Protein 6MG1 (pdb70)

Radius of gyration: 30.92 Å; Cα contacts (8 Å, |Δi|>4): 34; chains: 2; bounding box: 30×24×103 Å

Organism: Homo sapiens (NCBI:txid9606)

InterPro domains:
  IPR004827 Basic-leucine zipper domain [PF07716] (271-323)
  IPR004827 Basic-leucine zipper domain [PS50217] (271-334)
  IPR004827 Basic-leucine zipper domain [SM00338] (269-333)
  IPR016468 CCAAT/enhancer-binding protein, chordates [PIRSF005879] (1-345)
  IPR031106 CCAAT/enhancer-binding protein C/EBP [PTHR23334] (56-339)
  IPR046347 Basic-leucine zipper domain superfamily [SSF57959] (267-335)

Sequence (140 aa):
KHSDEYKIRRERNNIAVRRKSRDKAKMRNLETQHKVLELTAENNERLQKKVEQLSRELSTLRRNLFKQLPEPLKHSDEYKIRRERNNIAVRKSRDKAKMRNLETQHKVLELTAENNERLQKKVEQLSRELSTLRNLFKQLPEPL

Solvent-accessible surface area: 12473 Å² total; per-residue (Å²): 106,87,65,92,65,85,116,79,175,89,52,163,64,68,98,50,45,151,157,67,158,73,129,32,115,87,127,77,107,112,29,89,107,104,11,119,97,31,45,58,63,23,88,132,7,82,142,88,26,64,78,24,59,155,87,50,48,95,130,150,78,96,110,82,93,120,111,154,136,140,122,90,61,90,64,87,126,76,183,90,90,156,63,60,88,50,46,152,158,67,164,83,138,31,141,88,127,75,108,120,25,90,110,104,12,121,96,29,48,60,57,13,108,131,6,92,135,79,26,59,77,24,63,146,93,68,66,91,68,67,80,89,140,76,106,43,129,90,128,141

CAT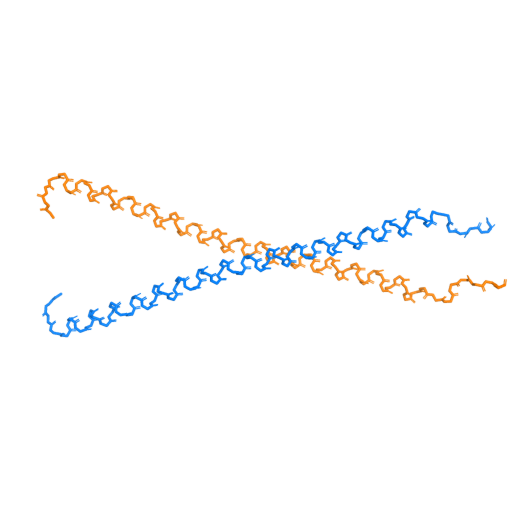H classification: 1.20.5.170

Foldseek 3Di:
DDDPVVVVVVVVVVVVVVVVVVVVVVVVVVVVVVVVVVVVVVVVVVVVVVVVVVVVCVVDVVCPDDDDPD/DPDPVVVVVVVVVVVVVVVVVVVVVVVVVVVVVVVVVVVVVVVVVVVVVVVVVVVVCVVCVVVDCPDDPD

Secondary structure (DSSP, 8-state):
--SHHHHHHHHHHHHHHHHHHHHHHHHHHHHHHHHHHHHHHHHHHHHHHHHHHHHHHHHHHTT-------/---HHHHHHHHHHHHHHHHHHHHHHHHHHHHHHHHHHHHHHHHHHHHHHHHHHHHHHHHHHH--S-----

Structure (mmCIF, N/CA/C/O backbone):
data_6MG1
#
_entry.id   6MG1
#
_cell.length_a   48.110
_cell.length_b   77.405
_cell.length_c   99.825
_cell.angle_alpha   90.00
_cell.angle_beta   103.90
_cell.angle_gamma   90.00
#
_symmetry.space_group_name_H-M   'C 1 2 1'
#
loop_
_entity.id
_entity.type
_entity.pdbx_description
1 polymer 'CCAAT/enhancer-binding protein beta'
2 polymer '16-bp methylated oligonucleotide'
3 non-polymer 1,2-ETHANEDIOL
4 non-polymer GLYCEROL
5 water water
#
loop_
_atom_site.group_PDB
_atom_site.id
_atom_site.type_symbol
_atom_site.label_atom_id
_atom_site.label_alt_id
_atom_site.label_comp_id
_atom_site.label_asym_id
_atom_site.label_entity_id
_atom_site.label_seq_id
_atom_site.pdbx_PDB_ins_code
_atom_site.Cartn_x
_atom_site.Cartn_y
_atom_site.Cartn_z
_atom_site.occupancy
_atom_site.B_iso_or_equiv
_atom_site.auth_seq_id
_atom_site.auth_comp_id
_atom_site.auth_asym_id
_atom_site.auth_atom_id
_atom_site.pdbx_PDB_model_num
ATOM 1 N N . LYS A 1 3 ? 65.335 -20.291 34.565 1.00 83.26 269 LYS A N 1
ATOM 2 C CA . LYS A 1 3 ? 65.965 -20.789 35.783 1.00 89.23 269 LYS A CA 1
ATOM 3 C C . LYS A 1 3 ? 67.064 -19.844 36.257 1.00 86.63 269 LYS A C 1
ATOM 4 O O . LYS A 1 3 ? 67.118 -18.682 35.844 1.00 86.90 269 LYS A O 1
ATOM 6 N N . HIS A 1 4 ? 67.942 -20.352 37.125 1.00 84.92 270 HIS A N 1
ATOM 7 C CA . HIS A 1 4 ? 69.009 -19.540 37.688 1.00 83.32 270 HIS A CA 1
ATOM 8 C C . HIS A 1 4 ? 70.358 -20.244 37.749 1.00 79.66 270 HIS A C 1
ATOM 9 O O . HIS A 1 4 ? 71.325 -19.633 38.215 1.00 83.07 270 HIS A O 1
ATOM 11 N N . SER A 1 5 ? 70.460 -21.493 37.301 1.00 74.06 271 SER A N 1
ATOM 12 C CA . SER A 1 5 ? 71.739 -22.187 37.326 1.00 69.67 271 SER A CA 1
ATOM 13 C C . SER A 1 5 ? 72.716 -21.541 36.348 1.00 77.87 271 SER A C 1
ATOM 14 O O . SER A 1 5 ? 72.331 -20.814 35.428 1.00 73.24 271 SER A O 1
ATOM 17 N N . ASP A 1 6 ? 74.004 -21.816 36.562 1.00 85.99 272 ASP A N 1
ATOM 18 C CA . ASP A 1 6 ? 75.022 -21.259 35.680 1.00 87.59 272 ASP A CA 1
ATOM 19 C C . ASP A 1 6 ? 74.965 -21.886 34.293 1.00 76.56 272 ASP A C 1
ATOM 20 O O . ASP A 1 6 ? 75.204 -21.197 33.293 1.00 79.14 272 ASP A O 1
ATOM 25 N N . GLU A 1 7 ? 74.644 -23.180 34.209 1.00 58.79 273 GLU A N 1
ATOM 26 C CA . GLU A 1 7 ? 74.437 -23.802 32.906 1.00 51.52 273 GLU A CA 1
ATOM 27 C C . GLU A 1 7 ? 73.261 -23.165 32.174 1.00 50.46 273 GLU A C 1
ATOM 28 O O . GLU A 1 7 ? 73.292 -23.022 30.946 1.00 44.85 273 GLU A O 1
ATOM 30 N N . TYR A 1 8 ? 72.215 -22.772 32.910 1.00 43.20 274 TYR A N 1
ATOM 31 C CA . TYR A 1 8 ? 71.085 -22.106 32.268 1.00 51.43 274 TYR A CA 1
ATOM 32 C C . TYR A 1 8 ? 71.506 -20.777 31.652 1.00 46.82 274 TYR A C 1
ATOM 33 O O . TYR A 1 8 ? 71.096 -20.442 30.533 1.00 40.42 274 TYR A O 1
ATOM 42 N N . LYS A 1 9 ? 72.325 -20.006 32.369 1.00 46.79 275 LYS A N 1
ATOM 43 C CA . LYS A 1 9 ? 72.700 -18.685 31.877 1.00 41.89 275 LYS A CA 1
ATOM 44 C C . LYS A 1 9 ? 73.572 -18.783 30.632 1.00 37.43 275 LYS A C 1
ATOM 45 O O . LYS A 1 9 ? 73.399 -18.002 29.689 1.00 37.45 275 LYS A O 1
ATOM 51 N N . ILE A 1 10 ? 74.488 -19.755 30.595 1.00 37.29 276 ILE A N 1
ATOM 52 C CA . ILE A 1 10 ? 75.346 -19.912 29.420 1.00 37.91 276 ILE A CA 1
ATOM 53 C C . ILE A 1 10 ? 74.543 -20.398 28.219 1.00 39.10 276 ILE A C 1
ATOM 54 O O . ILE A 1 10 ? 74.741 -19.925 27.087 1.00 36.84 276 ILE A O 1
ATOM 59 N N . ARG A 1 11 ? 73.625 -21.343 28.432 1.00 33.62 277 ARG A N 1
ATOM 60 C CA . ARG A 1 11 ? 72.804 -21.817 27.320 1.00 38.05 277 ARG A CA 1
ATOM 61 C C . ARG A 1 11 ? 71.913 -20.703 26.773 1.00 32.46 277 ARG A C 1
ATOM 62 O O . ARG A 1 11 ? 71.694 -20.616 25.557 1.00 28.39 277 ARG A O 1
ATOM 70 N N . ARG A 1 12 ? 71.396 -19.839 27.658 1.00 33.19 278 ARG A N 1
ATOM 71 C CA . ARG A 1 12 ? 70.600 -18.699 27.212 1.00 36.08 278 ARG A CA 1
ATOM 72 C C . ARG A 1 12 ? 71.454 -17.702 26.449 1.00 31.81 278 ARG A C 1
ATOM 73 O O . ARG A 1 12 ? 71.030 -17.182 25.414 1.00 30.84 278 ARG A O 1
ATOM 81 N N . GLU A 1 13 ? 72.655 -17.409 26.955 1.00 33.10 279 GLU A N 1
ATOM 82 C CA . GLU A 1 13 ? 73.539 -16.505 26.224 1.00 36.18 279 GLU A CA 1
ATOM 83 C C . GLU A 1 13 ? 73.825 -17.037 24.830 1.00 30.68 279 GLU A C 1
ATOM 84 O O . GLU A 1 13 ? 73.747 -16.293 23.842 1.00 32.01 279 GLU A O 1
ATOM 86 N N . ARG A 1 14 ? 74.115 -18.334 24.728 1.00 31.02 280 ARG A N 1
ATOM 87 C CA . ARG A 1 14 ? 74.373 -18.931 23.421 1.00 32.85 280 ARG A CA 1
ATOM 88 C C . ARG A 1 14 ? 73.138 -18.880 22.534 1.00 35.50 280 ARG A C 1
ATOM 89 O O . ARG A 1 14 ? 73.241 -18.591 21.333 1.00 28.02 280 ARG A O 1
ATOM 97 N N . ASN A 1 15 ? 71.956 -19.133 23.097 1.00 26.49 281 ASN A N 1
ATOM 98 C CA . ASN A 1 15 ? 70.763 -19.082 22.264 1.00 35.69 281 ASN A CA 1
ATOM 99 C C . ASN A 1 15 ? 70.491 -17.663 21.783 1.00 35.21 281 ASN A C 1
ATOM 100 O O . ASN A 1 15 ? 70.179 -17.456 20.607 1.00 27.36 281 ASN A O 1
ATOM 105 N N . ASN A 1 16 ? 70.655 -16.667 22.661 1.00 32.19 282 ASN A N 1
ATOM 106 C CA . ASN A 1 16 ? 70.482 -15.285 22.221 1.00 34.69 282 ASN A CA 1
ATOM 107 C C . ASN A 1 16 ? 71.411 -14.944 21.058 1.00 31.26 282 ASN A C 1
ATOM 108 O O . ASN A 1 16 ? 70.998 -14.275 20.100 1.00 36.07 282 ASN A O 1
ATOM 113 N N . ILE A 1 17 ? 72.656 -15.420 21.108 1.00 31.46 283 ILE A N 1
ATOM 114 C CA . ILE A 1 17 ? 73.588 -15.240 19.995 1.00 32.92 283 ILE A CA 1
ATOM 115 C C . ILE A 1 17 ? 73.033 -15.884 18.724 1.00 35.58 283 ILE A C 1
ATOM 116 O O . ILE A 1 17 ? 73.014 -15.268 17.646 1.00 34.92 283 ILE A O 1
ATOM 121 N N . ALA A 1 18 ? 72.561 -17.129 18.832 1.00 30.20 284 ALA A N 1
ATOM 122 C CA . ALA A 1 18 ? 72.034 -17.837 17.661 1.00 38.38 284 ALA A CA 1
ATOM 123 C C . ALA A 1 18 ? 70.793 -17.150 17.103 1.00 27.66 284 ALA A C 1
ATOM 124 O O . ALA A 1 18 ? 70.604 -17.083 15.881 1.00 25.63 284 ALA A O 1
ATOM 126 N N . VAL A 1 19 ? 69.923 -16.657 17.985 1.00 29.36 285 VAL A N 1
ATOM 127 C CA . VAL A 1 19 ? 68.701 -15.996 17.539 1.00 29.95 285 VAL A CA 1
ATOM 128 C C . VAL A 1 19 ? 69.035 -14.715 16.772 1.00 33.94 285 VAL A C 1
ATOM 129 O O . VAL A 1 19 ? 68.478 -14.446 15.695 1.00 31.13 285 VAL A O 1
ATOM 133 N N . ARG A 1 20 ? 69.967 -13.911 17.296 1.00 30.95 286 ARG A N 1
ATOM 134 C CA A ARG A 1 20 ? 70.402 -12.720 16.571 0.50 37.64 286 ARG A CA 1
ATOM 135 C CA B ARG A 1 20 ? 70.388 -12.719 16.568 0.50 37.72 286 ARG A CA 1
ATOM 136 C C . ARG A 1 20 ? 70.974 -13.079 15.205 1.00 33.91 286 ARG A C 1
ATOM 137 O O . ARG A 1 20 ? 70.677 -12.423 14.199 1.00 37.57 286 ARG A O 1
ATOM 152 N N . LYS A 1 21 ? 71.796 -14.131 15.150 1.00 32.59 287 LYS A N 1
ATOM 153 C CA . LYS A 1 21 ? 72.368 -14.586 13.888 1.00 38.15 287 LYS A CA 1
ATOM 154 C C . LYS A 1 21 ? 71.281 -15.052 12.923 1.00 36.37 287 LYS A C 1
ATOM 155 O O . LYS A 1 21 ? 71.283 -14.684 11.739 1.00 35.03 287 LYS A O 1
ATOM 161 N N . SER A 1 22 ? 70.325 -15.838 13.418 1.00 29.52 288 SER A N 1
ATOM 162 C CA . SER A 1 22 ? 69.276 -16.365 12.549 1.00 35.70 288 SER A CA 1
ATOM 163 C C . SER A 1 22 ? 68.383 -15.252 12.008 1.00 34.71 288 SER A C 1
ATOM 164 O O . SER A 1 22 ? 67.975 -15.285 10.833 1.00 33.62 288 SER A O 1
ATOM 167 N N . ARG A 1 23 ? 68.086 -14.254 12.840 1.00 28.65 289 ARG A N 1
ATOM 168 C CA . ARG A 1 23 ? 67.249 -13.134 12.421 1.00 34.12 289 ARG A CA 1
ATOM 169 C C . ARG A 1 23 ? 67.965 -12.264 11.397 1.00 33.55 289 ARG A C 1
ATOM 170 O O . ARG A 1 23 ? 67.348 -11.802 10.431 1.00 37.21 289 ARG A O 1
ATOM 178 N N . ASP A 1 24 ? 69.273 -12.057 11.573 1.00 36.26 290 ASP A N 1
ATOM 179 C CA . ASP A 1 24 ? 70.058 -11.330 10.577 1.00 47.64 290 ASP A CA 1
ATOM 180 C C . ASP A 1 24 ? 70.087 -12.076 9.245 1.00 42.88 290 ASP A C 1
ATOM 181 O O . ASP A 1 24 ? 69.991 -11.460 8.167 1.00 37.71 290 ASP A O 1
ATOM 186 N N . LYS A 1 25 ? 70.199 -13.406 9.298 1.00 33.81 291 LYS A N 1
ATOM 187 C CA . LYS A 1 25 ? 70.194 -14.210 8.078 1.00 33.38 291 LYS A CA 1
ATOM 188 C C . LYS A 1 25 ? 68.859 -14.096 7.354 1.00 40.27 291 LYS A C 1
ATOM 189 O O . LYS A 1 25 ? 68.817 -14.011 6.119 1.00 39.05 291 LYS A O 1
ATOM 195 N N . ALA A 1 26 ? 67.756 -14.074 8.110 1.00 33.91 292 ALA A N 1
ATOM 196 C CA . ALA A 1 26 ? 66.442 -13.920 7.494 1.00 40.73 292 ALA A CA 1
ATOM 197 C C . ALA A 1 26 ? 66.284 -12.545 6.859 1.00 41.73 292 ALA A C 1
ATOM 198 O O . ALA A 1 26 ? 65.680 -12.422 5.785 1.00 41.49 292 ALA A O 1
ATOM 200 N N . LYS A 1 27 ? 66.820 -11.500 7.496 1.00 37.13 293 LYS A N 1
ATOM 201 C CA . LYS A 1 27 ? 66.786 -10.175 6.882 1.00 38.89 293 LYS A CA 1
ATOM 202 C C . LYS A 1 27 ? 67.521 -10.175 5.547 1.00 37.39 293 LYS A C 1
ATOM 203 O O . LYS A 1 27 ? 67.066 -9.553 4.579 1.00 43.15 293 LYS A O 1
ATOM 209 N N . MET A 1 28 ? 68.656 -10.876 5.473 1.00 34.71 294 MET A N 1
ATOM 210 C CA . MET A 1 28 ? 69.406 -10.932 4.223 1.00 40.57 294 MET A CA 1
ATOM 211 C C . MET A 1 28 ? 68.655 -11.730 3.166 1.00 47.96 294 MET A C 1
ATOM 212 O O . MET A 1 28 ? 68.686 -11.377 1.980 1.00 41.94 294 MET A O 1
ATOM 217 N N . ARG A 1 29 ? 67.971 -12.803 3.570 1.00 39.17 295 ARG A N 1
ATOM 218 C CA . ARG A 1 29 ? 67.176 -13.551 2.600 1.00 42.81 295 ARG A CA 1
ATOM 219 C C . ARG A 1 29 ? 66.059 -12.692 2.022 1.00 43.12 295 ARG A C 1
ATOM 220 O O . ARG A 1 29 ? 65.829 -12.699 0.808 1.00 39.19 295 ARG A O 1
ATOM 228 N N . ASN A 1 30 ? 65.361 -11.935 2.872 1.00 40.67 296 ASN A N 1
ATOM 229 C CA . ASN A 1 30 ? 64.286 -11.077 2.381 1.00 43.28 296 ASN A CA 1
ATOM 230 C C . ASN A 1 30 ? 64.818 -10.007 1.439 1.00 44.88 296 ASN A C 1
ATOM 231 O O . ASN A 1 30 ? 64.177 -9.686 0.431 1.00 42.01 296 ASN A O 1
ATOM 236 N N . LEU A 1 31 ? 65.986 -9.439 1.749 1.00 36.08 297 LEU A N 1
ATOM 237 C CA . LEU A 1 31 ? 66.598 -8.489 0.828 1.00 43.03 297 LEU A CA 1
ATOM 238 C C . LEU A 1 31 ? 66.936 -9.155 -0.498 1.00 42.99 297 LEU A C 1
ATOM 239 O O . LEU A 1 31 ? 66.758 -8.557 -1.568 1.00 41.70 297 LEU A O 1
ATOM 244 N N . GLU A 1 32 ? 67.410 -10.400 -0.451 1.00 37.46 298 GLU A N 1
ATOM 245 C CA . GLU A 1 32 ? 67.718 -11.112 -1.685 1.00 44.45 298 GLU A CA 1
ATOM 246 C C . GLU A 1 32 ? 66.456 -11.390 -2.491 1.00 48.33 298 GLU A C 1
ATOM 247 O O . GLU A 1 32 ? 66.474 -11.332 -3.729 1.00 37.32 298 GLU A O 1
ATOM 253 N N . THR A 1 33 ? 65.348 -11.673 -1.807 1.00 41.88 299 THR A N 1
ATOM 254 C CA . THR A 1 33 ? 64.090 -11.877 -2.513 1.00 44.22 299 THR A CA 1
ATOM 255 C C . THR A 1 33 ? 63.612 -10.585 -3.168 1.00 47.94 299 THR A C 1
ATOM 256 O O . THR A 1 33 ? 63.132 -10.605 -4.30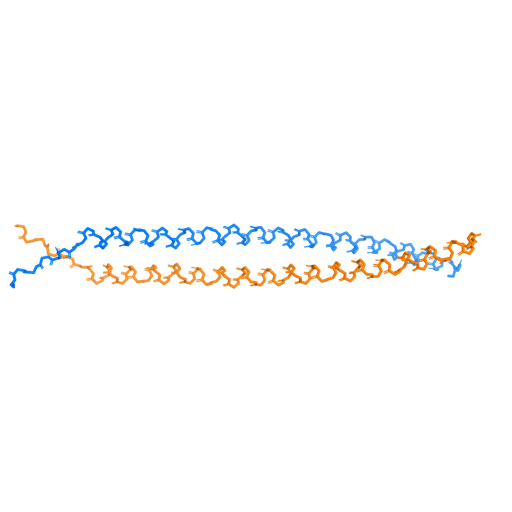8 1.00 40.82 299 THR A O 1
ATOM 260 N N . GLN A 1 34 ? 63.769 -9.448 -2.485 1.00 38.95 300 GLN A N 1
ATOM 261 C CA . GLN A 1 34 ? 63.451 -8.171 -3.119 1.00 43.10 300 GLN A CA 1
ATOM 262 C C . GLN A 1 34 ? 64.335 -7.928 -4.336 1.00 44.08 300 GLN A C 1
ATOM 263 O O . GLN A 1 34 ? 63.849 -7.510 -5.399 1.00 41.37 300 GLN A O 1
ATOM 269 N N . HIS A 1 35 ? 65.635 -8.216 -4.212 1.00 37.87 301 HIS A N 1
ATOM 270 C CA . HIS A 1 35 ? 66.534 -8.058 -5.351 1.00 44.34 301 HIS A CA 1
ATOM 271 C C . HIS A 1 35 ? 66.107 -8.929 -6.527 1.00 44.83 301 HIS A C 1
ATOM 272 O O . HIS A 1 35 ? 66.159 -8.489 -7.682 1.00 38.22 301 HIS A O 1
ATOM 279 N N . LYS A 1 36 ? 65.676 -10.163 -6.252 1.00 39.07 302 LYS A N 1
ATOM 280 C CA . LYS A 1 36 ? 65.233 -11.058 -7.318 1.00 41.72 302 LYS A CA 1
ATOM 281 C C . LYS A 1 36 ? 64.014 -10.498 -8.042 1.00 40.49 302 LYS A C 1
ATOM 282 O O . LYS A 1 36 ? 63.918 -10.584 -9.276 1.00 35.70 302 LYS A O 1
ATOM 288 N N . VAL A 1 37 ? 63.072 -9.921 -7.291 1.00 37.07 303 VAL A N 1
ATOM 289 C CA . VAL A 1 37 ? 61.889 -9.322 -7.902 1.00 37.50 303 VAL A CA 1
ATOM 290 C C . VAL A 1 37 ? 62.294 -8.211 -8.861 1.00 39.39 303 VAL A C 1
ATOM 291 O O . VAL A 1 37 ? 61.790 -8.136 -9.989 1.00 38.90 303 VAL A O 1
ATOM 295 N N . LEU A 1 38 ? 63.244 -7.365 -8.451 1.00 33.90 304 LEU A N 1
ATOM 296 C CA . LEU A 1 38 ? 63.735 -6.307 -9.333 1.00 40.98 304 LEU A CA 1
ATOM 297 C C . LEU A 1 38 ? 64.406 -6.875 -10.579 1.00 38.42 304 LEU A C 1
ATOM 298 O O . LEU A 1 38 ? 64.202 -6.366 -11.691 1.00 38.54 304 LEU A O 1
ATOM 303 N N . GLU A 1 39 ? 65.242 -7.903 -10.410 1.00 38.77 305 GLU A N 1
ATOM 304 C CA . GLU A 1 39 ? 65.926 -8.500 -11.556 1.00 43.07 305 GLU A CA 1
ATOM 305 C C . GLU A 1 39 ? 64.937 -9.119 -12.534 1.00 39.01 305 GLU A C 1
ATOM 306 O O . GLU A 1 39 ? 65.056 -8.930 -13.755 1.00 37.35 305 GLU A O 1
ATOM 312 N N . LEU A 1 40 ? 63.946 -9.853 -12.024 1.00 32.19 306 LEU A N 1
ATOM 313 C CA . LEU A 1 40 ? 62.967 -10.465 -12.918 1.00 38.52 306 LEU A CA 1
ATOM 314 C C . LEU A 1 40 ? 62.123 -9.405 -13.617 1.00 39.57 306 LEU A C 1
ATOM 315 O O . LEU A 1 40 ? 61.806 -9.539 -14.807 1.00 33.01 306 LEU A O 1
ATOM 320 N N . THR A 1 41 ? 61.769 -8.335 -12.900 1.00 37.21 307 THR A N 1
ATOM 321 C CA . THR A 1 41 ? 61.045 -7.229 -13.523 1.00 41.94 307 THR A CA 1
ATOM 322 C C . THR A 1 41 ? 61.856 -6.591 -14.647 1.00 37.13 307 THR A C 1
ATOM 323 O O . THR A 1 41 ? 61.308 -6.259 -15.705 1.00 37.59 307 THR A O 1
ATOM 327 N N . ALA A 1 42 ? 63.164 -6.421 -14.446 1.00 37.20 308 ALA A N 1
ATOM 328 C CA . ALA A 1 42 ? 63.998 -5.846 -15.495 1.00 42.27 308 ALA A CA 1
ATOM 329 C C . ALA A 1 42 ? 64.101 -6.778 -16.699 1.00 41.15 308 ALA A C 1
ATOM 330 O O . ALA A 1 42 ? 63.998 -6.330 -17.849 1.00 40.04 308 ALA A O 1
ATOM 332 N N . GLU A 1 43 ? 64.303 -8.078 -16.451 1.00 37.19 309 GLU A N 1
ATOM 333 C CA . GLU A 1 43 ? 64.368 -9.042 -17.545 1.00 48.71 309 GLU A CA 1
ATOM 334 C C . GLU A 1 43 ? 63.033 -9.147 -18.272 1.00 38.90 309 GLU A C 1
ATOM 335 O O . GLU A 1 43 ? 63.010 -9.312 -19.491 1.00 35.98 309 GLU A O 1
ATOM 341 N N . ASN A 1 44 ? 61.918 -9.030 -17.547 1.00 42.07 310 ASN A N 1
ATOM 342 C CA A ASN A 1 44 ? 60.595 -9.053 -18.169 0.50 41.51 310 ASN A CA 1
ATOM 343 C CA B ASN A 1 44 ? 60.626 -9.087 -18.220 0.50 41.32 310 ASN A CA 1
ATOM 344 C C . ASN A 1 44 ? 60.412 -7.873 -19.115 1.00 37.16 310 ASN A C 1
ATOM 345 O O . ASN A 1 44 ? 59.886 -8.014 -20.231 1.00 35.32 310 ASN A O 1
ATOM 354 N N . GLU A 1 45 ? 60.846 -6.692 -18.681 1.00 36.48 311 GLU A N 1
ATOM 355 C CA . GLU A 1 45 ? 60.753 -5.520 -19.541 1.00 43.82 311 GLU A CA 1
ATOM 356 C C . GLU A 1 45 ? 61.679 -5.625 -20.750 1.00 40.81 311 GLU A C 1
ATOM 357 O O . GLU A 1 45 ? 61.306 -5.189 -21.842 1.00 38.58 311 GLU A O 1
ATOM 363 N N . ARG A 1 46 ? 62.870 -6.210 -20.586 1.00 36.96 312 ARG A N 1
ATOM 364 C CA . ARG A 1 46 ? 63.765 -6.417 -21.720 1.00 44.49 312 ARG A CA 1
ATOM 365 C C . ARG A 1 46 ? 63.138 -7.350 -22.754 1.00 47.46 312 ARG A C 1
ATOM 366 O O . ARG A 1 46 ? 63.127 -7.050 -23.954 1.00 40.12 312 ARG A O 1
ATOM 374 N N . LEU A 1 47 ? 62.598 -8.486 -22.300 1.00 38.97 313 LEU A N 1
ATOM 375 C CA . LEU A 1 47 ? 62.038 -9.463 -23.235 1.00 39.65 313 LEU A CA 1
ATOM 376 C C . LEU A 1 47 ? 60.797 -8.921 -23.936 1.00 35.75 313 LEU A C 1
ATOM 377 O O . LEU A 1 47 ? 60.599 -9.165 -25.131 1.00 37.51 313 LEU A O 1
ATOM 382 N N . GLN A 1 48 ? 59.934 -8.208 -23.203 1.00 34.78 314 GLN A N 1
ATOM 383 C CA . GLN A 1 48 ? 58.746 -7.643 -23.835 1.00 38.27 314 GLN A CA 1
ATOM 384 C C . GLN A 1 48 ? 59.121 -6.599 -24.879 1.00 36.29 314 GLN A C 1
ATOM 385 O O . GLN A 1 48 ? 58.491 -6.524 -25.943 1.00 33.61 314 GLN A O 1
ATOM 391 N N . LYS A 1 49 ? 60.141 -5.784 -24.605 1.00 36.57 315 LYS A N 1
ATOM 392 C CA . LYS A 1 49 ? 60.580 -4.834 -25.629 1.00 42.76 315 LYS A CA 1
ATOM 393 C C . LYS A 1 49 ? 61.168 -5.553 -26.842 1.00 40.77 315 LYS A C 1
ATOM 394 O O . LYS A 1 49 ? 60.938 -5.142 -27.989 1.00 43.04 315 LYS A O 1
ATOM 400 N N . LYS A 1 50 ? 61.916 -6.635 -26.609 1.00 41.04 316 LYS A N 1
ATOM 401 C CA . LYS A 1 50 ? 62.409 -7.464 -27.704 1.00 48.78 316 LYS A CA 1
ATOM 402 C C . LYS A 1 50 ? 61.260 -8.021 -28.542 1.00 44.77 316 LYS A C 1
ATOM 403 O O . LYS A 1 50 ? 61.304 -7.973 -29.776 1.00 44.86 316 LYS A O 1
ATOM 409 N N . VAL A 1 51 ? 60.210 -8.533 -27.894 1.00 39.56 317 VAL A N 1
ATOM 410 C CA . VAL A 1 51 ? 59.054 -9.041 -28.634 1.00 41.67 317 VAL A CA 1
ATOM 411 C C . VAL A 1 51 ? 58.443 -7.939 -29.492 1.00 44.60 317 VAL A C 1
ATOM 412 O O . VAL A 1 51 ? 58.158 -8.133 -30.684 1.00 42.21 317 VAL A O 1
ATOM 416 N N . GLU A 1 52 ? 58.235 -6.761 -28.897 1.00 36.51 318 GLU A N 1
ATOM 417 C CA . GLU A 1 52 ? 57.629 -5.653 -29.633 1.00 38.69 318 GLU A CA 1
ATOM 418 C C . GLU A 1 52 ? 58.523 -5.198 -30.782 1.00 43.93 318 GLU A C 1
ATOM 419 O O . GLU A 1 52 ? 58.032 -4.899 -31.876 1.00 44.32 318 GLU A O 1
ATOM 425 N N . GLN A 1 53 ? 59.838 -5.159 -30.554 1.00 43.69 319 GLN A N 1
ATOM 426 C CA . GLN A 1 53 ? 60.776 -4.804 -31.611 1.00 56.14 319 GLN A CA 1
ATOM 427 C C . GLN A 1 53 ? 60.626 -5.734 -32.809 1.00 52.02 319 GLN A C 1
ATOM 428 O O . GLN A 1 53 ? 60.538 -5.284 -33.960 1.00 51.97 319 GLN A O 1
ATOM 434 N N . LEU A 1 54 ? 60.574 -7.043 -32.551 1.00 49.91 320 LEU A N 1
ATOM 435 C CA . LEU A 1 54 ? 60.405 -7.997 -33.643 1.00 56.57 320 LEU A CA 1
ATOM 436 C C . LEU A 1 54 ? 59.080 -7.786 -34.361 1.00 57.30 320 LEU A C 1
ATOM 437 O O . LEU A 1 54 ? 59.004 -7.921 -35.587 1.00 52.04 320 LEU A O 1
ATOM 442 N N . SER A 1 55 ? 58.025 -7.457 -33.616 1.00 51.06 321 SER A N 1
ATOM 443 C CA . SER A 1 55 ? 56.737 -7.170 -34.242 1.00 52.31 321 SER A CA 1
ATOM 444 C C . SER A 1 55 ? 56.814 -5.937 -35.135 1.00 53.31 321 SER A C 1
ATOM 445 O O . SER A 1 55 ? 56.325 -5.949 -36.273 1.00 58.25 321 SER A O 1
ATOM 448 N N . ARG A 1 56 ? 57.418 -4.854 -34.637 1.00 47.16 322 ARG A N 1
ATOM 449 C CA . ARG A 1 56 ? 57.519 -3.635 -35.438 1.00 53.86 322 ARG A CA 1
ATOM 450 C C . ARG A 1 56 ? 58.345 -3.864 -36.694 1.00 64.58 322 ARG A C 1
ATOM 451 O O . ARG A 1 56 ? 58.032 -3.323 -37.762 1.00 71.44 322 ARG A O 1
ATOM 459 N N . GLU A 1 57 ? 59.407 -4.664 -36.591 1.00 59.31 323 GLU A N 1
ATOM 460 C CA . GLU A 1 57 ? 60.219 -4.932 -37.771 1.00 62.26 323 GLU A CA 1
ATOM 461 C C . GLU A 1 57 ? 59.492 -5.826 -38.763 1.00 62.25 323 GLU A C 1
ATOM 462 O O . GLU A 1 57 ? 59.763 -5.759 -39.968 1.00 61.53 323 GLU A O 1
ATOM 468 N N . LEU A 1 58 ? 58.571 -6.668 -38.293 1.00 55.02 324 LEU A N 1
ATOM 469 C CA . LEU A 1 58 ? 57.821 -7.487 -39.236 1.00 62.83 324 LEU A CA 1
ATOM 470 C C . LEU A 1 58 ? 56.669 -6.717 -39.864 1.00 66.04 324 LEU A C 1
ATOM 471 O O . LEU A 1 58 ? 56.347 -6.950 -41.030 1.00 56.93 324 LEU A O 1
ATOM 476 N N . SER A 1 59 ? 56.053 -5.793 -39.119 1.00 60.89 325 SER A N 1
ATOM 477 C CA . SER A 1 59 ? 55.018 -4.945 -39.702 1.00 63.14 325 SER A CA 1
ATOM 478 C C . SER A 1 59 ? 55.573 -4.107 -40.848 1.00 71.37 325 SER A C 1
ATOM 479 O O . SER A 1 59 ? 54.974 -4.038 -41.928 1.00 60.12 325 SER A O 1
ATOM 482 N N . THR A 1 60 ? 56.717 -3.449 -40.626 1.00 76.74 326 THR A N 1
ATOM 483 C CA . THR A 1 60 ? 57.352 -2.702 -41.708 1.00 84.54 326 THR A CA 1
ATOM 484 C C . THR A 1 60 ? 57.763 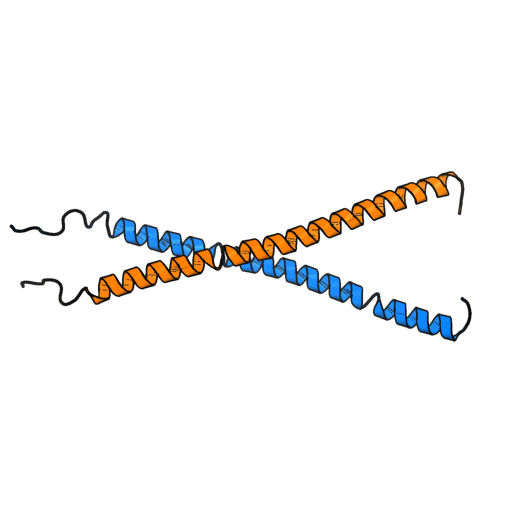-3.624 -42.848 1.00 85.22 326 THR A C 1
ATOM 485 O O . THR A 1 60 ? 57.781 -3.211 -44.012 1.00 92.81 326 THR A O 1
ATOM 489 N N . LEU A 1 61 ? 58.077 -4.879 -42.532 1.00 85.03 327 LEU A N 1
ATOM 490 C CA . LEU A 1 61 ? 58.476 -5.839 -43.554 1.00 79.48 327 LEU A CA 1
ATOM 491 C C . LEU A 1 61 ? 57.296 -6.258 -44.422 1.00 82.49 327 LEU A C 1
ATOM 492 O O . LEU A 1 61 ? 57.475 -6.587 -45.601 1.00 95.01 327 LEU A O 1
ATOM 497 N N A ARG A 1 62 ? 56.090 -6.216 -43.865 0.50 74.71 328 ARG A N 1
ATOM 498 N N B ARG A 1 62 ? 56.085 -6.240 -43.871 0.50 74.72 328 ARG A N 1
ATOM 499 C CA A ARG A 1 62 ? 54.862 -6.589 -44.552 0.50 70.72 328 ARG A CA 1
ATOM 500 C CA B ARG A 1 62 ? 54.884 -6.586 -44.623 0.50 70.91 328 ARG A CA 1
ATOM 501 C C A ARG A 1 62 ? 54.123 -5.390 -45.129 0.50 72.89 328 ARG A C 1
ATOM 502 C C B ARG A 1 62 ? 54.162 -5.366 -45.175 0.50 73.25 328 ARG A C 1
ATOM 503 O O A ARG A 1 62 ? 53.468 -5.517 -46.171 0.50 68.90 328 ARG A O 1
ATOM 504 O O B ARG A 1 62 ? 53.531 -5.455 -46.235 0.50 68.78 328 ARG A O 1
ATOM 519 N N . ASN A 1 63 ? 54.232 -4.229 -44.476 1.00 88.96 329 ASN A N 1
ATOM 520 C CA . ASN A 1 63 ? 5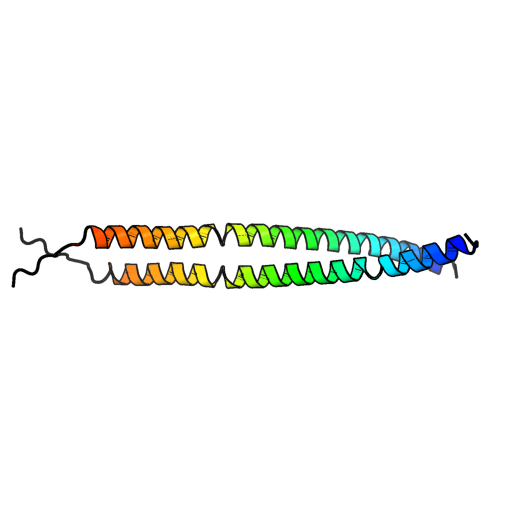3.589 -3.010 -44.965 1.00 92.63 329 ASN A CA 1
ATOM 521 C C . ASN A 1 63 ? 54.082 -2.632 -46.357 1.00 94.13 329 ASN A C 1
ATOM 522 O O . ASN A 1 63 ? 53.282 -2.406 -47.272 1.00 105.61 329 ASN A O 1
ATOM 524 N N . LEU A 1 64 ? 55.402 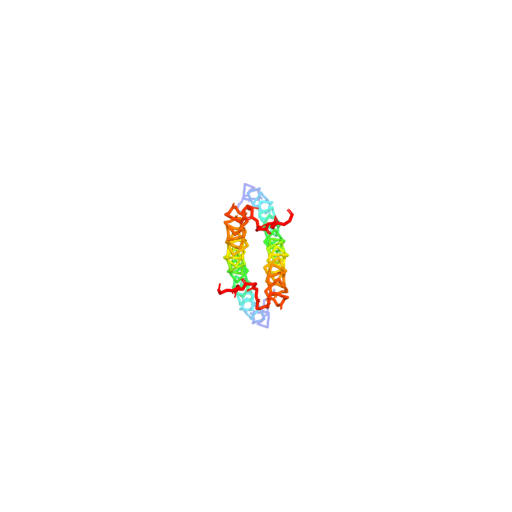-2.552 -46.536 1.00 153.31 330 LEU A N 1
ATOM 525 C CA . LEU A 1 64 ? 55.968 -2.189 -47.830 1.00 138.06 330 LEU A CA 1
ATOM 526 C C . LEU A 1 64 ? 55.927 -3.335 -48.833 1.00 128.30 330 LEU A C 1
ATOM 527 O O . LEU A 1 64 ? 55.999 -3.086 -50.041 1.00 128.54 330 LEU A O 1
ATOM 529 N N . PHE A 1 65 ? 55.803 -4.578 -48.355 1.00 123.38 331 PHE A N 1
ATOM 530 C CA . PHE A 1 65 ? 55.786 -5.756 -49.218 1.00 120.84 331 PHE A CA 1
ATOM 531 C C . PHE A 1 65 ? 54.684 -5.721 -50.274 1.00 128.08 331 PHE A C 1
ATOM 532 O O . PHE A 1 65 ? 54.829 -6.374 -51.314 1.00 116.45 331 PHE A O 1
ATOM 540 N N . LYS A 1 66 ? 53.649 -4.893 -50.079 1.00 140.92 332 LYS A N 1
ATOM 541 C CA . LYS A 1 66 ? 52.287 -5.158 -50.545 1.00 147.09 332 LYS A CA 1
ATOM 542 C C . LYS A 1 66 ? 52.192 -6.081 -51.758 1.00 145.90 332 LYS A C 1
ATOM 543 O O . LYS A 1 66 ? 51.660 -7.192 -51.665 1.00 145.21 332 LYS A O 1
ATOM 545 N N . GLN A 1 67 ? 52.710 -5.650 -52.902 1.00 144.94 333 GLN A N 1
ATOM 546 C CA . GLN A 1 67 ? 52.542 -6.387 -54.155 1.00 138.75 333 GLN A CA 1
ATOM 547 C C . GLN A 1 67 ? 53.848 -7.095 -54.503 1.00 129.48 333 GLN A C 1
ATOM 548 O O . GLN A 1 67 ? 54.760 -6.495 -55.077 1.00 135.41 333 GLN A O 1
ATOM 550 N N . LEU A 1 68 ? 53.934 -8.375 -54.154 1.00 115.62 334 LEU A N 1
ATOM 551 C CA . LEU A 1 68 ? 55.015 -9.219 -54.645 1.00 107.07 334 LEU A CA 1
ATOM 552 C C . LEU A 1 68 ? 54.710 -9.617 -56.082 1.00 99.99 334 LEU A C 1
ATOM 553 O O . LEU A 1 68 ? 53.669 -10.235 -56.330 1.00 97.9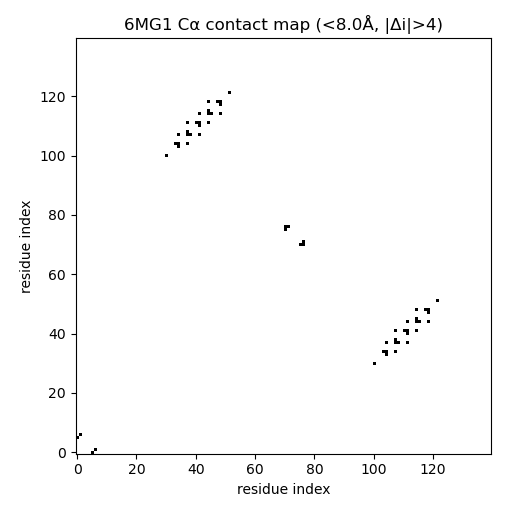6 334 LEU A O 1
ATOM 558 N N . PRO A 1 69 ? 55.592 -9.302 -57.046 1.00 101.32 335 PRO A N 1
ATOM 559 C CA . PRO A 1 69 ? 55.268 -9.470 -58.473 1.00 100.94 335 PRO A CA 1
ATOM 560 C C . PRO A 1 69 ? 54.520 -10.744 -58.837 1.00 97.02 335 PRO A C 1
ATOM 561 O O . PRO A 1 69 ? 54.905 -11.849 -58.443 1.00 94.49 335 PRO A O 1
ATOM 565 N N . GLU A 1 70 ? 53.430 -10.579 -59.581 1.00 97.21 336 GLU A N 1
ATOM 566 C CA . GLU A 1 70 ? 52.660 -11.685 -60.149 1.00 94.68 336 GLU A CA 1
ATOM 567 C C . GLU A 1 70 ? 52.571 -11.473 -61.653 1.00 96.02 336 GLU A C 1
ATOM 568 O O . GLU A 1 70 ? 51.539 -11.030 -62.172 1.00 97.45 336 GLU A O 1
ATOM 574 N N . PRO A 1 71 ? 53.647 -11.779 -62.383 1.00 96.20 337 PRO A N 1
ATOM 575 C CA . PRO A 1 71 ? 53.680 -11.460 -63.825 1.00 98.52 337 PRO A CA 1
ATOM 576 C C . PRO A 1 71 ? 52.492 -11.986 -64.614 1.00 100.98 337 PRO A C 1
ATOM 577 O O . PRO A 1 71 ? 51.921 -11.253 -65.432 1.00 101.01 337 PRO A O 1
ATOM 581 N N . LEU A 1 72 ? 52.103 -13.237 -64.396 1.00 102.47 338 LEU A N 1
ATOM 582 C CA . LEU A 1 72 ? 50.981 -13.813 -65.124 1.00 102.85 338 LEU A CA 1
ATOM 583 C C . LEU A 1 72 ? 49.673 -13.614 -64.364 1.00 101.04 338 LEU A C 1
ATOM 584 O O . LEU A 1 72 ? 49.270 -12.483 -64.089 1.00 105.37 338 LEU A O 1
ATOM 586 N N . LYS B 1 3 ? 54.125 -5.013 35.374 1.00 70.97 269 LYS B N 1
ATOM 587 C CA . LYS B 1 3 ? 52.904 -5.040 36.174 1.00 80.78 269 LYS B CA 1
ATOM 588 C C . LYS B 1 3 ? 52.735 -3.751 36.977 1.00 91.95 269 LYS B C 1
ATOM 589 O O . LYS B 1 3 ? 52.813 -3.759 38.208 1.00 94.56 269 LYS B O 1
ATOM 591 N N . HIS B 1 4 ? 52.495 -2.643 36.272 1.00 93.94 270 HIS B N 1
ATOM 592 C CA . HIS B 1 4 ? 52.405 -1.345 36.935 1.00 96.43 270 HIS B CA 1
ATOM 593 C C . HIS B 1 4 ? 51.014 -1.098 37.508 1.00 92.14 270 HIS B C 1
ATOM 594 O O . HIS B 1 4 ? 50.877 -0.674 38.661 1.00 101.20 270 HIS B O 1
ATOM 596 N N . SER B 1 5 ? 49.974 -1.354 36.719 1.00 77.24 271 SER B N 1
ATOM 597 C CA . SER B 1 5 ? 48.610 -1.028 37.115 1.00 70.51 271 SER B CA 1
ATOM 598 C C . SER B 1 5 ? 47.645 -1.868 36.288 1.00 76.55 271 SER B C 1
ATOM 599 O O . SER B 1 5 ? 48.052 -2.702 35.474 1.00 73.54 271 SER B O 1
ATOM 602 N N . ASP B 1 6 ? 46.348 -1.634 36.505 1.00 78.76 272 ASP B N 1
ATOM 603 C CA . ASP B 1 6 ? 45.335 -2.266 35.668 1.00 78.39 272 ASP B CA 1
ATOM 604 C C . ASP B 1 6 ? 45.370 -1.705 34.253 1.00 71.83 272 ASP B C 1
ATOM 605 O O . ASP B 1 6 ? 45.195 -2.447 33.277 1.00 68.28 272 ASP B O 1
ATOM 610 N N . GLU B 1 7 ? 45.588 -0.392 34.124 1.00 60.16 273 GLU B N 1
ATOM 611 C CA . GLU B 1 7 ? 45.793 0.194 32.805 1.00 50.96 273 GLU B CA 1
ATOM 612 C C . GLU B 1 7 ? 46.991 -0.430 32.105 1.00 50.03 273 GLU B C 1
ATOM 613 O O . GLU B 1 7 ? 46.988 -0.562 30.875 1.00 44.27 273 GLU B O 1
ATOM 615 N N . TYR B 1 8 ? 48.019 -0.822 32.864 1.00 45.21 274 TYR B N 1
ATOM 616 C CA . TYR B 1 8 ? 49.153 -1.511 32.258 1.00 49.65 274 TYR B CA 1
ATOM 617 C C . TYR B 1 8 ? 48.726 -2.841 31.651 1.00 48.22 274 TYR B C 1
ATOM 618 O O . TYR B 1 8 ? 49.139 -3.188 30.537 1.00 42.59 274 TYR B O 1
ATOM 627 N N . LYS B 1 9 ? 47.902 -3.602 32.373 1.00 42.67 275 LYS B N 1
ATOM 628 C CA . LYS B 1 9 ? 47.518 -4.924 31.886 1.00 41.27 275 LYS B CA 1
ATOM 629 C C . LYS B 1 9 ? 46.666 -4.823 30.628 1.00 35.68 275 LYS B C 1
ATOM 630 O O . LYS B 1 9 ? 46.857 -5.598 29.685 1.00 36.16 275 LYS B O 1
ATOM 636 N N . ILE B 1 10 ? 45.743 -3.861 30.584 1.00 34.48 276 ILE B N 1
ATOM 637 C CA . ILE B 1 10 ? 44.897 -3.701 29.399 1.00 33.02 276 ILE B CA 1
ATOM 638 C C . ILE B 1 10 ? 45.708 -3.193 28.210 1.00 35.03 276 ILE B C 1
ATOM 639 O O . ILE B 1 10 ? 45.499 -3.629 27.065 1.00 31.12 276 ILE B O 1
ATOM 644 N N . ARG B 1 11 ? 46.631 -2.257 28.448 1.00 33.61 277 ARG B N 1
ATOM 645 C CA . ARG B 1 11 ? 47.476 -1.776 27.356 1.00 40.56 277 ARG B CA 1
ATOM 646 C C . ARG B 1 11 ? 48.334 -2.902 26.789 1.00 37.47 277 ARG B C 1
ATOM 647 O O . ARG B 1 11 ? 48.506 -3.009 25.566 1.00 29.20 277 ARG B O 1
ATOM 655 N N . ARG B 1 12 ? 48.871 -3.758 27.666 1.00 33.51 278 ARG B N 1
ATOM 656 C CA . ARG B 1 12 ? 49.674 -4.886 27.205 1.00 36.36 278 ARG B CA 1
ATOM 657 C C . ARG B 1 12 ? 48.819 -5.899 26.461 1.00 32.81 278 ARG B C 1
ATOM 658 O O . ARG B 1 12 ? 49.237 -6.429 25.428 1.00 32.77 278 ARG B O 1
ATOM 666 N N . GLU B 1 13 ? 47.615 -6.175 26.965 1.00 33.63 279 GLU B N 1
ATOM 667 C CA . GLU B 1 13 ? 46.713 -7.074 26.251 1.00 38.00 279 GLU B CA 1
ATOM 668 C C . GLU B 1 13 ? 46.430 -6.554 24.847 1.00 31.54 279 GLU B C 1
ATOM 669 O O . GLU B 1 13 ? 46.515 -7.300 23.863 1.00 30.97 279 GLU B O 1
ATOM 675 N N . ARG B 1 14 ? 46.124 -5.263 24.734 1.00 28.67 280 ARG B N 1
ATOM 676 C CA . ARG B 1 14 ? 45.854 -4.675 23.422 1.00 29.96 280 ARG B CA 1
ATOM 677 C C . ARG B 1 14 ? 47.088 -4.709 22.531 1.00 33.12 280 ARG B C 1
ATOM 678 O O . ARG B 1 14 ? 46.980 -4.949 21.320 1.00 29.07 280 ARG B O 1
ATOM 686 N N . ASN B 1 15 ? 48.273 -4.491 23.103 1.00 28.16 281 ASN B N 1
ATOM 687 C CA . ASN B 1 15 ? 49.468 -4.550 22.275 1.00 35.67 281 ASN B CA 1
ATOM 688 C C . ASN B 1 15 ? 49.736 -5.971 21.798 1.00 34.32 281 ASN B C 1
ATOM 689 O O . ASN B 1 15 ? 50.086 -6.178 20.632 1.00 28.78 281 ASN B O 1
ATOM 694 N N . ASN B 1 16 ? 49.552 -6.965 22.671 1.00 30.99 282 ASN B N 1
ATOM 695 C CA . ASN B 1 16 ? 49.731 -8.347 22.230 1.00 32.19 282 ASN B CA 1
ATOM 696 C C . ASN B 1 16 ? 48.809 -8.679 21.057 1.00 30.72 282 ASN B C 1
ATOM 697 O O . ASN B 1 16 ? 49.229 -9.334 20.098 1.00 35.29 282 ASN B O 1
ATOM 702 N N . ILE B 1 17 ? 47.564 -8.199 21.102 1.00 30.35 283 ILE B N 1
ATOM 703 C CA . ILE B 1 17 ? 46.632 -8.369 19.985 1.00 31.66 283 ILE B CA 1
ATOM 704 C C . ILE B 1 17 ? 47.185 -7.709 18.724 1.00 34.16 283 ILE B C 1
ATOM 705 O O . ILE B 1 17 ? 47.193 -8.304 17.632 1.00 33.51 283 ILE B O 1
ATOM 710 N N . ALA B 1 18 ? 47.642 -6.461 18.852 1.00 31.57 284 ALA B N 1
ATOM 711 C CA . ALA B 1 18 ? 48.170 -5.729 17.700 1.00 38.79 284 ALA B CA 1
ATOM 712 C C . ALA B 1 18 ? 49.401 -6.419 17.129 1.00 28.95 284 ALA B C 1
ATOM 713 O O . ALA B 1 18 ? 49.583 -6.473 15.906 1.00 27.10 284 ALA B O 1
ATOM 715 N N . VAL B 1 19 ? 50.265 -6.938 18.000 1.00 27.91 285 VAL B N 1
ATOM 716 C CA . VAL B 1 19 ? 51.488 -7.582 17.537 1.00 31.44 285 VAL B CA 1
ATOM 717 C C . VAL B 1 19 ? 51.167 -8.865 16.768 1.00 32.79 285 VAL B C 1
ATOM 718 O O . VAL B 1 19 ? 51.709 -9.110 15.680 1.00 31.22 285 VAL B O 1
ATOM 722 N N . ARG B 1 20 ? 50.286 -9.705 17.320 1.00 30.05 286 ARG B N 1
ATOM 723 C CA . ARG B 1 20 ? 49.879 -10.908 16.597 1.00 38.44 286 ARG B CA 1
ATOM 724 C C . ARG B 1 20 ? 49.280 -10.565 15.234 1.00 34.45 286 ARG B C 1
ATOM 725 O O . ARG B 1 20 ? 49.595 -11.219 14.229 1.00 37.20 286 ARG B O 1
ATOM 733 N N . LYS B 1 21 ? 48.432 -9.534 15.173 1.00 33.16 287 LYS B N 1
ATOM 734 C CA . LYS B 1 21 ? 47.856 -9.093 13.904 1.00 34.91 287 LYS B CA 1
ATOM 735 C C . LYS B 1 21 ? 48.945 -8.612 12.949 1.00 35.16 287 LYS B C 1
ATOM 736 O O . LYS B 1 21 ? 48.976 -9.001 11.771 1.00 35.29 287 LYS B O 1
ATOM 742 N N . SER B 1 22 ? 49.870 -7.790 13.452 1.00 29.77 288 SER B N 1
ATOM 743 C CA . SER B 1 22 ? 50.940 -7.264 12.612 1.00 32.73 288 SER B CA 1
ATOM 744 C C . SER B 1 22 ? 51.810 -8.379 12.043 1.00 33.18 288 SER B C 1
ATOM 745 O O . SER B 1 22 ? 52.171 -8.350 10.852 1.00 30.78 288 SER B O 1
ATOM 748 N N . ARG B 1 23 ? 52.133 -9.380 12.868 1.00 31.75 289 ARG B N 1
ATOM 749 C CA . ARG B 1 23 ? 52.988 -10.488 12.441 1.00 37.47 289 ARG B CA 1
ATOM 750 C C . ARG B 1 23 ? 52.292 -11.371 11.417 1.00 35.59 289 ARG B C 1
ATOM 751 O O . ARG B 1 23 ? 52.934 -11.844 10.472 1.00 39.55 289 ARG B O 1
ATOM 759 N N . ASP B 1 24 ? 50.979 -11.566 11.562 1.00 36.58 290 ASP B N 1
ATOM 760 C CA . ASP B 1 24 ? 50.211 -12.298 10.559 1.00 47.04 290 ASP B CA 1
ATOM 761 C C . ASP B 1 24 ? 50.173 -11.543 9.235 1.00 43.28 290 ASP B C 1
ATOM 762 O O . ASP B 1 24 ? 50.280 -12.150 8.155 1.00 35.90 290 ASP B O 1
ATOM 767 N N . LYS B 1 25 ? 50.037 -10.217 9.298 1.00 37.41 291 LYS B N 1
ATOM 768 C CA . LYS B 1 25 ? 50.046 -9.405 8.085 1.00 31.93 291 LYS B CA 1
ATOM 769 C C . LYS B 1 25 ? 51.385 -9.509 7.366 1.00 39.94 291 LYS B C 1
ATOM 770 O O . LYS B 1 25 ? 51.432 -9.591 6.130 1.00 41.67 291 LYS B O 1
ATOM 776 N N . ALA B 1 26 ? 52.485 -9.527 8.126 1.00 35.20 292 ALA B N 1
ATOM 777 C CA . ALA B 1 26 ? 53.802 -9.675 7.518 1.00 41.65 292 ALA B CA 1
ATOM 778 C C . ALA B 1 26 ? 53.960 -11.043 6.867 1.00 42.86 292 ALA B C 1
ATOM 779 O O . ALA B 1 26 ? 54.551 -11.153 5.785 1.00 40.85 292 ALA B O 1
ATOM 781 N N . LYS B 1 27 ? 53.434 -12.095 7.503 1.00 35.87 293 LYS B N 1
ATOM 782 C CA . LYS B 1 27 ? 53.493 -13.424 6.902 1.00 37.36 293 LYS B CA 1
ATOM 783 C C . LYS B 1 27 ? 52.759 -13.452 5.568 1.00 38.76 293 LYS B C 1
ATOM 784 O O . LYS B 1 27 ? 53.251 -14.031 4.592 1.00 42.66 293 LYS B O 1
ATOM 790 N N . MET B 1 28 ? 51.582 -12.821 5.505 1.00 34.46 294 MET B N 1
ATOM 791 C CA . MET B 1 28 ? 50.843 -12.778 4.247 1.00 37.42 294 MET B CA 1
ATOM 792 C C . MET B 1 28 ? 51.570 -11.946 3.203 1.00 46.58 294 MET B C 1
ATOM 793 O O . MET B 1 28 ? 51.530 -12.275 2.010 1.00 42.83 294 MET B O 1
ATOM 798 N N . ARG B 1 29 ? 52.242 -10.875 3.627 1.00 36.70 295 ARG B N 1
ATOM 799 C CA . ARG B 1 29 ? 53.022 -10.076 2.690 1.00 43.25 295 ARG B CA 1
ATOM 800 C C . ARG B 1 29 ? 54.163 -10.895 2.093 1.00 46.04 295 ARG B C 1
ATOM 801 O O . ARG B 1 29 ? 54.404 -10.846 0.881 1.00 39.50 295 ARG B O 1
ATOM 809 N N . ASN B 1 30 ? 54.856 -11.676 2.924 1.00 41.12 296 ASN B N 1
ATOM 810 C CA . ASN B 1 30 ? 55.948 -12.504 2.422 1.00 43.77 296 ASN B CA 1
ATOM 811 C C . ASN B 1 30 ? 55.442 -13.571 1.463 1.00 43.33 296 ASN B C 1
ATOM 812 O O . ASN B 1 30 ? 56.098 -13.866 0.458 1.00 43.11 296 ASN B O 1
ATOM 817 N N . LEU B 1 31 ? 54.285 -14.170 1.756 1.00 37.34 297 LEU B N 1
ATOM 818 C CA . LEU B 1 31 ? 53.690 -15.103 0.804 1.00 46.08 297 LEU B CA 1
ATOM 819 C C . LEU B 1 31 ? 53.377 -14.414 -0.517 1.00 44.46 297 LEU B C 1
ATOM 820 O O . LEU B 1 31 ? 53.584 -14.991 -1.594 1.00 40.17 297 LEU B O 1
ATOM 825 N N . GLU B 1 32 ? 52.884 -13.176 -0.455 1.00 39.68 298 GLU B N 1
ATOM 826 C CA . GLU B 1 32 ? 52.609 -12.417 -1.670 1.00 43.72 298 GLU B CA 1
ATOM 827 C C . GLU B 1 32 ? 53.875 -12.199 -2.486 1.00 46.89 298 GLU B C 1
ATOM 828 O O . GLU B 1 32 ? 53.844 -12.252 -3.724 1.00 39.77 298 GLU B O 1
ATOM 834 N N . THR B 1 33 ? 54.997 -11.943 -1.814 1.00 40.99 299 THR B N 1
ATOM 835 C CA . THR B 1 33 ? 56.247 -11.762 -2.541 1.00 45.34 299 THR B CA 1
ATOM 836 C C . THR B 1 33 ? 56.692 -13.064 -3.195 1.00 47.56 299 THR B C 1
ATOM 837 O O . THR B 1 33 ? 57.145 -13.061 -4.347 1.00 43.17 299 THR B O 1
ATOM 841 N N . GLN B 1 34 ? 56.539 -14.191 -2.494 1.00 36.96 300 GLN B N 1
ATOM 842 C CA . GLN B 1 34 ? 56.834 -15.483 -3.109 1.00 41.35 300 GLN B CA 1
ATOM 843 C C . GLN B 1 34 ? 55.955 -15.722 -4.331 1.00 44.72 300 GLN B C 1
ATOM 844 O O . GLN B 1 34 ? 56.445 -16.143 -5.392 1.00 39.40 300 GLN B O 1
ATOM 850 N N . HIS B 1 35 ? 54.655 -15.437 -4.209 1.00 37.84 301 HIS B N 1
ATOM 851 C CA . HIS B 1 35 ? 53.754 -15.589 -5.349 1.00 45.53 301 HIS B CA 1
ATOM 852 C C . HIS B 1 35 ? 54.171 -14.696 -6.511 1.00 44.47 301 HIS B C 1
ATOM 853 O O . HIS B 1 35 ? 54.094 -15.104 -7.676 1.00 38.10 301 HIS B O 1
ATOM 860 N N . LYS B 1 36 ? 54.620 -13.476 -6.214 1.00 37.05 302 LYS B N 1
ATOM 861 C CA . LYS B 1 36 ? 55.056 -12.568 -7.269 1.00 41.50 302 LYS B CA 1
ATOM 862 C C . LYS B 1 36 ? 56.274 -13.120 -8.001 1.00 41.30 302 LYS B C 1
ATOM 863 O O . LYS B 1 36 ? 56.375 -13.008 -9.230 1.00 36.97 302 LYS B O 1
ATOM 869 N N . VAL B 1 37 ? 57.208 -13.720 -7.257 1.00 37.54 303 VAL B N 1
ATOM 870 C CA . VAL B 1 37 ? 58.385 -14.324 -7.875 1.00 35.99 303 VAL B CA 1
ATOM 871 C C . VAL B 1 37 ? 57.975 -15.434 -8.831 1.00 40.73 303 VAL B C 1
ATOM 872 O O . VAL B 1 37 ? 58.485 -15.521 -9.956 1.00 39.82 303 VAL B O 1
ATOM 876 N N . LEU B 1 38 ? 57.026 -16.278 -8.419 1.00 33.57 304 LEU B N 1
ATOM 877 C CA . LEU B 1 38 ? 56.535 -17.326 -9.310 1.00 42.83 304 LEU B CA 1
ATOM 878 C C . LEU B 1 38 ? 55.882 -16.743 -10.559 1.00 39.89 304 LEU B C 1
ATOM 879 O O . LEU B 1 38 ? 56.111 -17.233 -11.675 1.00 37.63 304 LEU B O 1
ATOM 884 N N . GLU B 1 39 ? 55.053 -15.708 -10.396 1.00 36.01 305 GLU B N 1
ATOM 885 C CA . GLU B 1 39 ? 54.371 -15.125 -11.552 1.00 41.24 305 GLU B CA 1
ATOM 886 C C . GLU B 1 39 ? 55.358 -14.501 -12.531 1.00 38.40 305 GLU B C 1
ATOM 887 O O . GLU B 1 39 ? 55.241 -14.697 -13.749 1.00 37.37 305 GLU B O 1
ATOM 893 N N . LEU B 1 40 ? 56.334 -13.742 -12.025 1.00 33.16 306 LEU B N 1
ATOM 894 C CA . LEU B 1 40 ? 57.325 -13.141 -12.912 1.00 40.43 306 LEU B CA 1
ATOM 895 C C . LEU B 1 40 ? 58.158 -14.213 -13.610 1.00 38.56 306 LEU B C 1
ATOM 896 O O . LEU B 1 40 ? 58.477 -14.089 -14.800 1.00 33.73 306 LEU B O 1
ATOM 901 N N . THR B 1 41 ? 58.496 -15.285 -12.888 1.00 36.35 307 THR B N 1
ATOM 902 C CA . THR B 1 41 ? 59.234 -16.388 -13.496 1.00 41.21 307 THR B CA 1
ATOM 903 C C . THR B 1 41 ? 58.436 -17.037 -14.622 1.00 40.00 307 THR B C 1
ATOM 904 O O . THR B 1 41 ? 58.992 -17.355 -15.681 1.00 37.35 307 THR B O 1
ATOM 908 N N . ALA B 1 42 ? 57.129 -17.225 -14.427 1.00 38.02 308 ALA B N 1
ATOM 909 C CA . ALA B 1 42 ? 56.312 -17.799 -15.493 1.00 38.72 308 ALA B CA 1
ATOM 910 C C . ALA B 1 42 ? 56.213 -16.857 -16.688 1.00 38.85 308 ALA B C 1
ATOM 911 O O . ALA B 1 42 ? 56.287 -17.301 -17.842 1.00 37.74 308 ALA B O 1
ATOM 913 N N . GLU B 1 43 ? 56.034 -15.556 -16.435 1.00 35.99 309 GLU B N 1
ATOM 914 C CA . GLU B 1 43 ? 55.939 -14.598 -17.532 1.00 46.92 309 GLU B CA 1
ATOM 915 C C . GLU B 1 43 ? 57.265 -14.493 -18.274 1.00 41.42 309 GLU B C 1
ATOM 916 O O . GLU B 1 43 ? 57.286 -14.369 -19.501 1.00 35.64 309 GLU B O 1
ATOM 922 N N . ASN B 1 44 ? 58.383 -14.584 -17.545 1.00 39.29 310 ASN B N 1
ATOM 923 C CA A ASN B 1 44 ? 59.677 -14.543 -18.215 0.50 39.24 310 ASN B CA 1
ATOM 924 C CA B ASN B 1 44 ? 59.706 -14.577 -18.168 0.50 39.45 310 ASN B CA 1
ATOM 925 C C . ASN B 1 44 ? 59.874 -15.756 -19.118 1.00 35.78 310 ASN B C 1
ATOM 926 O O . ASN B 1 44 ? 60.423 -15.621 -20.222 1.00 37.81 310 ASN B O 1
ATOM 935 N N . GLU B 1 45 ? 59.404 -16.930 -18.696 1.00 35.28 311 GLU B N 1
ATOM 936 C CA . GLU B 1 45 ? 59.499 -18.114 -19.539 1.00 40.65 311 GLU B CA 1
ATOM 937 C C . GLU B 1 45 ? 58.586 -18.002 -20.753 1.00 40.40 311 GLU B C 1
ATOM 938 O O . GLU B 1 45 ? 58.957 -18.433 -21.846 1.00 35.17 311 GLU B O 1
ATOM 944 N N . ARG B 1 46 ? 57.390 -17.430 -20.581 1.00 36.36 312 ARG B N 1
ATOM 945 C CA . ARG B 1 46 ? 56.500 -17.227 -21.719 1.00 42.52 312 ARG B CA 1
ATOM 946 C C . ARG B 1 46 ? 57.123 -16.282 -22.742 1.00 45.61 312 ARG B C 1
ATOM 947 O O . ARG B 1 46 ? 57.063 -16.534 -23.953 1.00 41.42 312 ARG B O 1
ATOM 955 N N . LEU B 1 47 ? 57.736 -15.192 -22.271 1.00 36.08 313 LEU B N 1
ATOM 956 C CA . LEU B 1 47 ? 58.299 -14.210 -23.195 1.00 41.08 313 LEU B CA 1
ATOM 957 C C . LEU B 1 47 ? 59.529 -14.761 -23.910 1.00 34.24 313 LEU B C 1
ATOM 958 O O . LEU B 1 47 ? 59.701 -14.548 -25.119 1.00 35.44 313 LEU B O 1
ATOM 963 N N . GLN B 1 48 ? 60.393 -15.477 -23.183 1.00 32.83 314 GLN B N 1
ATOM 964 C CA . GLN B 1 48 ? 61.567 -16.065 -23.816 1.00 38.59 314 GLN B CA 1
ATOM 965 C C . GLN B 1 48 ? 61.169 -17.100 -24.861 1.00 33.72 314 GLN B C 1
ATOM 966 O O . GLN B 1 48 ? 61.805 -17.197 -25.919 1.00 32.21 314 GLN B O 1
ATOM 972 N N . LYS B 1 49 ? 60.123 -17.887 -24.590 1.00 34.09 315 LYS B N 1
ATOM 973 C CA . LYS B 1 49 ? 59.635 -18.814 -25.614 1.00 40.12 315 LYS B CA 1
ATOM 974 C C . LYS B 1 49 ? 59.114 -18.067 -26.837 1.00 40.35 315 LYS B C 1
ATOM 975 O O . LYS B 1 49 ? 59.340 -18.492 -27.980 1.00 40.45 315 LYS B O 1
ATOM 981 N N . LYS B 1 50 ? 58.403 -16.958 -26.616 1.00 39.89 316 LYS B N 1
ATOM 982 C CA . LYS B 1 50 ? 57.897 -16.159 -27.725 1.00 48.03 316 LYS B CA 1
ATOM 983 C C . LYS B 1 50 ? 59.040 -15.587 -28.561 1.00 43.77 316 LYS B C 1
ATOM 984 O O . LYS B 1 50 ? 58.985 -15.601 -29.795 1.00 43.29 316 LYS B O 1
ATOM 990 N N . VAL B 1 51 ? 60.099 -15.103 -27.907 1.00 38.08 317 VAL B N 1
ATOM 991 C CA . VAL B 1 51 ? 61.267 -14.614 -28.640 1.00 39.73 317 VAL B CA 1
ATOM 992 C C . VAL B 1 51 ? 61.865 -15.732 -29.487 1.00 40.64 317 VAL B C 1
ATOM 993 O O . VAL B 1 51 ? 62.156 -15.552 -30.681 1.00 41.17 317 VAL B O 1
ATOM 997 N N . GLU B 1 52 ? 62.038 -16.911 -28.885 1.00 34.48 318 GLU B N 1
ATOM 998 C CA . GLU B 1 52 ? 62.640 -18.037 -29.593 1.00 35.13 318 GLU B CA 1
ATOM 999 C C . GLU B 1 52 ? 61.748 -18.518 -30.731 1.00 40.69 318 GLU B C 1
ATOM 1000 O O . GLU B 1 52 ? 62.248 -18.906 -31.793 1.00 45.44 318 GLU B O 1
ATOM 1006 N N . GLN B 1 53 ? 60.427 -18.491 -30.534 1.00 40.94 319 GLN B N 1
ATOM 1007 C CA . GLN B 1 53 ? 59.513 -18.854 -31.613 1.00 52.80 319 GLN B CA 1
ATOM 1008 C C . GLN B 1 53 ? 59.648 -17.894 -32.786 1.00 50.75 319 GLN B C 1
ATOM 1009 O O . GLN B 1 53 ? 59.716 -18.316 -33.950 1.00 49.83 319 GLN B O 1
ATOM 1015 N N . LEU B 1 54 ? 59.695 -16.590 -32.502 1.00 49.36 320 LEU B N 1
ATOM 1016 C CA . LEU B 1 54 ? 59.842 -15.630 -33.594 1.00 53.40 320 LEU B CA 1
ATOM 1017 C C . LEU B 1 54 ? 61.176 -15.796 -34.307 1.00 55.35 320 LEU B C 1
ATOM 1018 O O . LEU B 1 54 ? 61.254 -15.612 -35.527 1.00 49.89 320 LEU B O 1
ATOM 1023 N N . SER B 1 55 ? 62.230 -16.151 -33.572 1.00 51.72 321 SER B N 1
ATOM 1024 C CA . SER B 1 55 ? 63.514 -16.435 -34.206 1.00 53.60 321 SER B CA 1
ATOM 1025 C C . SER B 1 55 ? 63.424 -17.649 -35.125 1.00 51.63 321 SER B C 1
ATOM 1026 O O . SER B 1 55 ? 63.905 -17.615 -36.266 1.00 55.58 321 SER B O 1
ATOM 1029 N N . ARG B 1 56 ? 62.815 -18.738 -34.645 1.00 47.91 322 ARG B N 1
ATOM 1030 C CA . ARG B 1 56 ? 6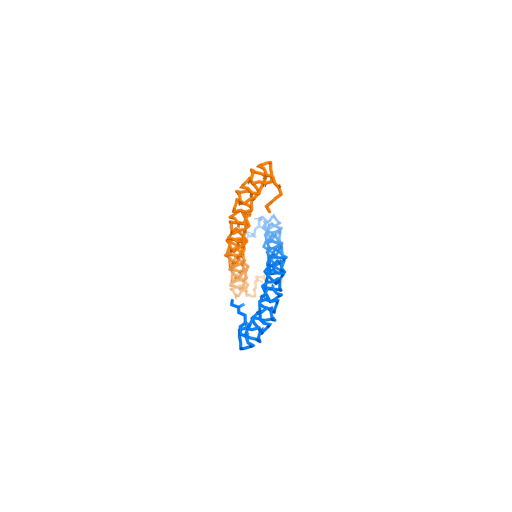2.726 -19.951 -35.455 1.00 53.87 322 ARG B CA 1
ATOM 1031 C C . ARG B 1 56 ? 61.889 -19.722 -36.704 1.00 61.65 322 ARG B C 1
ATOM 1032 O O . ARG B 1 56 ? 62.215 -20.233 -37.785 1.00 70.33 322 ARG B O 1
ATOM 1040 N N . GLU B 1 57 ? 60.806 -18.952 -36.585 1.00 57.65 323 GLU B N 1
ATOM 1041 C CA . GLU B 1 57 ? 59.994 -18.658 -37.760 1.00 61.17 323 GLU B CA 1
ATOM 1042 C C . GLU B 1 57 ? 60.695 -17.711 -38.725 1.00 62.22 323 GLU B C 1
ATOM 1043 O O . GLU B 1 57 ? 60.327 -17.664 -39.904 1.00 66.27 323 GLU B O 1
ATOM 1049 N N . LEU B 1 58 ? 61.696 -16.960 -38.263 1.00 53.77 324 LEU B N 1
ATOM 1050 C CA . LEU B 1 58 ? 62.439 -16.104 -39.183 1.00 63.67 324 LEU B CA 1
ATOM 1051 C C . LEU B 1 58 ? 63.547 -16.879 -39.881 1.00 65.12 324 LEU B C 1
ATOM 1052 O O . LEU B 1 58 ? 63.759 -16.708 -41.082 1.00 52.96 324 LEU B O 1
ATOM 1057 N N . SER B 1 59 ? 64.253 -17.739 -39.144 1.00 60.61 325 SER B N 1
ATOM 1058 C CA . SER B 1 59 ? 65.320 -18.529 -39.747 1.00 67.76 325 SER B CA 1
ATOM 1059 C C . SER B 1 59 ? 64.779 -19.452 -40.832 1.00 76.20 325 SER B C 1
ATOM 1060 O O . SER B 1 59 ? 65.359 -19.555 -41.919 1.00 71.55 325 SER B O 1
ATOM 1063 N N . THR B 1 60 ? 63.663 -20.135 -40.558 1.00 74.58 326 THR B N 1
ATOM 1064 C CA . THR B 1 60 ? 63.089 -21.016 -41.572 1.00 75.95 326 THR B CA 1
ATOM 1065 C C . THR B 1 60 ? 62.577 -20.229 -42.772 1.00 81.53 326 THR B C 1
ATOM 1066 O O . THR B 1 60 ? 62.579 -20.744 -43.896 1.00 85.65 326 THR B O 1
ATOM 1070 N N . LEU B 1 61 ? 62.145 -18.983 -42.556 1.00 82.09 327 LEU B N 1
ATOM 1071 C CA . LEU B 1 61 ? 61.710 -18.147 -43.670 1.00 80.39 327 LEU B CA 1
ATOM 1072 C C . LEU B 1 61 ? 62.873 -17.809 -44.593 1.00 79.96 327 LEU B C 1
ATOM 1073 O O . LEU B 1 61 ? 62.744 -17.891 -45.821 1.00 92.77 327 LEU B O 1
ATOM 1075 N N . ARG B 1 62 ? 64.020 -17.436 -44.025 1.00 69.85 328 ARG B N 1
ATOM 1076 C CA . ARG B 1 62 ? 65.193 -17.118 -44.830 1.00 62.79 328 ARG B CA 1
ATOM 1077 C C . ARG B 1 62 ? 65.957 -18.358 -45.276 1.00 70.70 328 ARG B C 1
ATOM 1078 O O . ARG B 1 62 ? 66.708 -18.286 -46.257 1.00 67.42 328 ARG B O 1
ATOM 1080 N N . ASN B 1 63 ? 65.788 -19.489 -44.585 1.00 82.86 329 ASN B N 1
ATOM 1081 C CA . ASN B 1 63 ? 66.449 -20.720 -45.010 1.00 86.34 329 ASN B CA 1
ATOM 1082 C C . ASN B 1 63 ? 65.872 -21.229 -46.325 1.00 85.74 329 ASN B C 1
ATOM 1083 O O . ASN B 1 63 ? 66.619 -21.646 -47.218 1.00 94.83 329 ASN B O 1
ATOM 1085 N N . LEU B 1 64 ? 64.544 -21.201 -46.465 1.00 144.52 330 LEU B N 1
ATOM 1086 C CA . LEU B 1 64 ? 63.941 -21.527 -47.752 1.00 128.20 330 LEU B CA 1
ATOM 1087 C C . LEU B 1 64 ? 64.249 -20.458 -48.793 1.00 123.10 330 LEU B C 1
ATOM 1088 O O . LEU B 1 64 ? 64.329 -20.762 -49.988 1.00 128.09 330 LEU B O 1
ATOM 1090 N N . PHE B 1 65 ? 64.419 -19.209 -48.359 1.00 115.07 331 PHE B N 1
ATOM 1091 C CA . PHE B 1 65 ? 64.876 -18.143 -49.242 1.00 109.26 331 PHE B CA 1
ATOM 1092 C C . PHE B 1 65 ? 66.243 -18.502 -49.812 1.00 121.33 331 PHE B C 1
ATOM 1093 O O . PHE B 1 65 ? 67.201 -18.710 -49.062 1.00 126.05 331 PHE B O 1
ATOM 1101 N N . LYS B 1 66 ? 66.334 -18.586 -51.139 1.00 125.21 332 LYS B N 1
ATOM 1102 C CA . LYS B 1 66 ? 67.579 -19.005 -51.779 1.00 136.88 332 LYS B CA 1
ATOM 1103 C C . LYS B 1 66 ? 67.593 -18.510 -53.214 1.00 140.59 332 LYS B C 1
ATOM 1104 O O . LYS B 1 66 ? 66.693 -18.849 -53.991 1.00 138.17 332 LYS B O 1
ATOM 1106 N N . GLN B 1 67 ? 68.617 -17.726 -53.564 1.00 144.80 333 GLN B N 1
ATOM 1107 C CA . GLN B 1 67 ? 68.799 -17.207 -54.921 1.00 142.38 333 GLN B CA 1
ATOM 1108 C C . GLN B 1 67 ? 67.505 -16.609 -55.464 1.00 132.28 333 GLN B C 1
ATOM 1109 O O . GLN B 1 67 ? 67.123 -16.8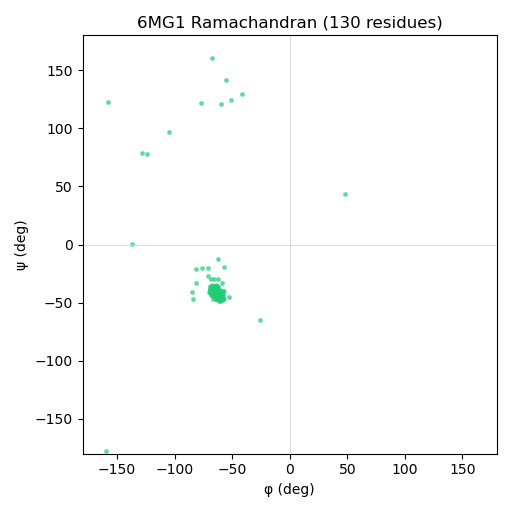44 -56.613 1.00 132.39 333 GLN B O 1
ATOM 1111 N N . LEU B 1 68 ? 66.818 -15.846 -54.617 1.00 121.84 334 LEU B N 1
ATOM 1112 C CA . LEU B 1 68 ? 65.543 -15.260 -54.999 1.00 110.11 334 LEU B CA 1
ATOM 1113 C C . LEU B 1 68 ? 65.711 -14.449 -56.282 1.00 102.58 334 LEU B C 1
ATOM 1114 O O . LEU B 1 68 ? 66.730 -13.766 -56.451 1.00 110.92 334 LEU B O 1
ATOM 1116 N N . PRO B 1 69 ? 64.728 -14.484 -57.193 1.00 92.38 335 PRO B N 1
ATOM 1117 C CA . PRO B 1 69 ? 64.982 -14.127 -58.597 1.00 87.30 335 PRO B CA 1
ATOM 1118 C C . PRO B 1 69 ? 65.685 -12.798 -58.818 1.00 90.98 335 PRO B C 1
ATOM 1119 O O . PRO B 1 69 ? 65.240 -11.743 -58.356 1.00 88.72 335 PRO B O 1
ATOM 1123 N N . GLU B 1 70 ? 66.810 -12.866 -59.525 1.00 91.56 336 GLU B N 1
ATOM 1124 C CA . GLU B 1 70 ? 67.537 -11.697 -60.011 1.00 90.09 336 GLU B CA 1
ATOM 1125 C C . GLU B 1 70 ? 67.767 -11.928 -61.498 1.00 91.91 336 GLU B C 1
ATOM 1126 O O . GLU B 1 70 ? 68.864 -12.324 -61.917 1.00 98.44 336 GLU B O 1
ATOM 1128 N N . PRO B 1 71 ? 66.744 -11.701 -62.327 1.00 80.37 337 PRO B N 1
ATOM 1129 C CA . PRO B 1 71 ? 66.841 -12.070 -63.751 1.00 82.02 337 PRO B CA 1
ATOM 1130 C C . PRO B 1 71 ? 67.932 -11.341 -64.520 1.00 90.56 337 PRO B C 1
ATOM 1131 O O . PRO B 1 71 ? 68.236 -11.755 -65.647 1.00 91.24 337 PRO B O 1
ATOM 1135 N N . LEU B 1 72 ? 68.517 -10.286 -63.957 1.00 106.92 338 LEU B N 1
ATOM 1136 C CA . LEU B 1 72 ? 69.595 -9.531 -64.595 1.00 112.66 338 LEU B CA 1
ATOM 1137 C C . LEU B 1 72 ? 69.182 -9.014 -65.968 1.00 112.18 338 LEU B C 1
ATOM 1138 O O . LEU B 1 72 ? 68.042 -8.591 -66.166 1.00 106.71 338 LEU B O 1
#

B-factor: mean 51.69, std 21.43, range [23.96, 153.31]

GO terms:
  GO:0000976 transcription cis-regulatory region binding (F, IDA)
  GO:1990837 sequence-specific double-stranded DNA binding (F, IDA)
  GO:0034976 response to endoplasmic reticulum stress (P, IDA)
  GO:0045944 positive regulation of transcription by RNA polymerase II (P, IDA)
  GO:0070059 intrinsic apoptotic signaling pathway in response to endoplasmic reticulum stress (P, TAS)
  GO:0000977 RNA polymerase II transcription regulatory region sequence-specific DNA binding (F, IDA)
  GO:0045893 positive regulation of DNA-templated transcription (P, IDA)
  GO:2000120 positive regulation of sodium-dependent phosphate transport (P, IDA)
  GO:0070169 positive regulation of biomineral tissue development (P, IDA)
  GO:0045893 positive regulation of DNA-templated transcription (P, IMP)
  GO:2000120 positive regulation of sodium-dependent phosphate transport (P, IMP)
  GO:0070169 positive regulation of biomineral tissue development (P, IMP)
  GO:0005634 nucleus (C, IDA)
  GO:0006355 regulation of DNA-templated transcription (P, IDA)
  GO:0005737 cytoplasm (C, EXP)
  GO:0005515 protein binding (F, IPI)
  GO:0005634 nucleus (C, TAS)
  GO:0003677 DNA binding (F, TAS)
  GO:0006953 acute-phase response (P, TAS)
  GO:0006954 inflammatory response (P, TAS)